Protein AF-A0A2G1X0K6-F1 (afdb_monomer_lite)

pLDDT: mean 83.54, std 13.96, range [37.53, 95.56]

Secondary structure (DSSP, 8-state):
-EEESTTTT--HHHHHHHHHHHHHHHHTT---EEE-S-HHHHHHH-SEEEEEESEEEEEEEHHHHHTSSHHHHHH-TT--------

Foldseek 3Di:
DEEEAPCVPPDPVVVVVVVVVVVVVVVVVDDYHYHDPQPLVCLVRPQWDFQDAVHTQDTGGSVVVVPDCSCCVRPNPPPDNPPDDD

Sequence (86 aa):
LALDEPTVGVDAESRDAFYALLDDLNDEGITIILIEHDIGVVTDRANRIACINTELYHHGDTESFVESDALAEAYGTTGQVVHHHH

Structure (mmCIF, N/CA/C/O backbone):
data_AF-A0A2G1X0K6-F1
#
_entry.id   AF-A0A2G1X0K6-F1
#
loop_
_atom_site.group_PDB
_atom_site.id
_atom_site.type_symbol
_atom_site.label_atom_id
_atom_site.label_alt_id
_atom_site.label_comp_id
_atom_site.label_asym_id
_atom_site.label_entity_id
_atom_site.label_seq_id
_atom_site.pdbx_PDB_ins_code
_atom_site.Cartn_x
_atom_site.Cartn_y
_atom_site.Cartn_z
_atom_site.occupancy
_atom_site.B_iso_or_equiv
_atom_site.auth_seq_id
_atom_site.auth_comp_id
_atom_site.auth_asym_id
_atom_site.auth_atom_id
_atom_site.pdbx_PDB_model_num
ATOM 1 N N . LEU A 1 1 ? -3.242 11.857 6.406 1.00 83.62 1 LEU A N 1
ATOM 2 C CA . LEU A 1 1 ? -2.060 11.296 7.098 1.00 83.62 1 LEU A CA 1
ATOM 3 C C . LEU A 1 1 ? -1.045 10.885 6.036 1.00 83.62 1 LEU A C 1
ATOM 5 O O . LEU A 1 1 ? -1.480 10.365 5.020 1.00 83.62 1 LEU A O 1
ATOM 9 N N . ALA A 1 2 ? 0.246 11.165 6.215 1.00 87.25 2 ALA A N 1
ATOM 10 C CA . ALA A 1 2 ? 1.296 10.726 5.291 1.00 87.25 2 ALA A CA 1
ATOM 11 C C . ALA A 1 2 ? 2.402 10.041 6.098 1.00 87.25 2 ALA A C 1
ATOM 13 O O . ALA A 1 2 ? 2.861 10.615 7.088 1.00 87.25 2 ALA A O 1
ATOM 14 N N . LEU A 1 3 ? 2.763 8.820 5.714 1.00 88.75 3 LEU A N 1
ATOM 15 C CA . LEU A 1 3 ? 3.691 7.951 6.435 1.00 88.75 3 LEU A CA 1
ATOM 16 C C . LEU A 1 3 ? 4.770 7.458 5.468 1.00 88.75 3 LEU A C 1
ATOM 18 O O . LEU A 1 3 ? 4.440 7.017 4.368 1.00 88.75 3 LEU A O 1
ATOM 22 N N . ASP A 1 4 ? 6.027 7.546 5.895 1.00 85.62 4 ASP A N 1
ATOM 23 C CA . ASP A 1 4 ? 7.201 7.144 5.117 1.00 85.62 4 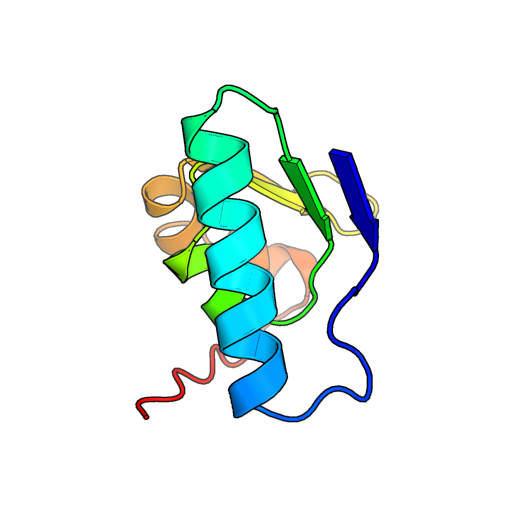ASP A CA 1
ATOM 24 C C . ASP A 1 4 ? 7.889 5.971 5.819 1.00 85.62 4 ASP A C 1
ATOM 26 O O . ASP A 1 4 ? 8.450 6.153 6.900 1.00 85.62 4 ASP A O 1
ATOM 30 N N . GLU A 1 5 ? 7.731 4.768 5.261 1.00 82.19 5 GLU A N 1
ATOM 31 C CA . GLU A 1 5 ? 8.202 3.488 5.811 1.00 82.19 5 GLU A CA 1
ATOM 32 C C . GLU A 1 5 ? 7.961 3.314 7.332 1.00 82.19 5 GLU A C 1
ATOM 34 O O . GLU A 1 5 ? 8.895 3.088 8.113 1.00 82.19 5 GLU A O 1
ATOM 39 N N . PRO A 1 6 ? 6.707 3.418 7.813 1.00 77.62 6 PRO A N 1
ATOM 40 C CA . PRO A 1 6 ? 6.410 3.492 9.246 1.00 77.62 6 PRO A CA 1
ATOM 41 C C . PRO A 1 6 ? 6.688 2.200 10.028 1.00 77.62 6 PRO A C 1
ATOM 43 O O . PRO A 1 6 ? 6.712 2.229 11.259 1.00 77.62 6 PR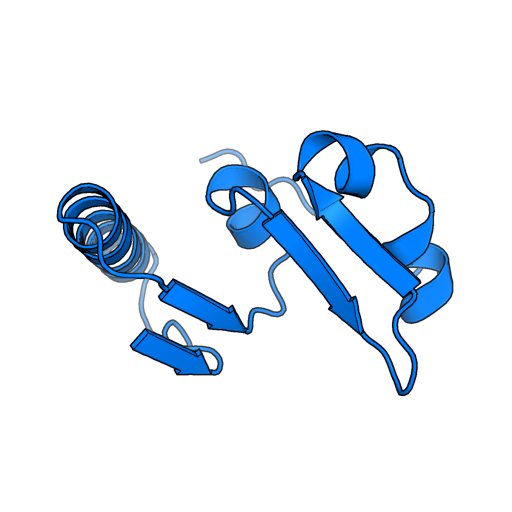O A O 1
ATOM 46 N N . THR A 1 7 ? 6.890 1.070 9.347 1.00 78.94 7 THR A N 1
ATOM 47 C CA . THR A 1 7 ? 7.051 -0.251 9.973 1.00 78.94 7 THR A CA 1
ATOM 48 C C . THR A 1 7 ? 8.504 -0.716 10.063 1.00 78.94 7 THR A C 1
ATOM 50 O O . THR A 1 7 ? 8.770 -1.858 10.444 1.00 78.94 7 THR A O 1
ATOM 53 N N . VAL A 1 8 ? 9.473 0.145 9.736 1.00 77.56 8 VAL A N 1
ATOM 54 C CA . VAL A 1 8 ? 10.899 -0.195 9.823 1.00 77.56 8 VAL A CA 1
ATOM 55 C C . VAL A 1 8 ? 11.299 -0.453 11.278 1.00 77.56 8 VAL A C 1
ATOM 57 O O . VAL A 1 8 ? 11.167 0.404 12.147 1.00 77.56 8 VAL A O 1
ATOM 60 N N . GLY A 1 9 ? 11.835 -1.649 11.542 1.00 75.06 9 GLY A N 1
ATOM 61 C CA . GLY A 1 9 ? 12.307 -2.044 12.874 1.00 75.06 9 GLY A CA 1
ATOM 62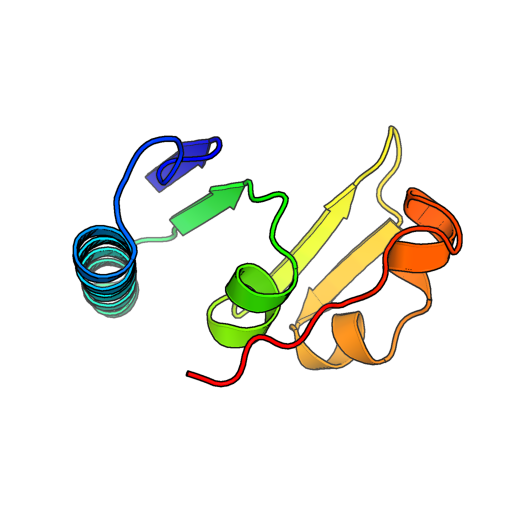 C C . GLY A 1 9 ? 11.206 -2.482 13.845 1.00 75.06 9 GLY A C 1
ATOM 63 O O . GLY A 1 9 ? 11.493 -2.671 15.027 1.00 75.06 9 GLY A O 1
ATOM 64 N N . VAL A 1 10 ? 9.978 -2.661 13.356 1.00 81.69 10 VAL A N 1
ATOM 65 C CA . VAL A 1 10 ? 8.826 -3.165 14.113 1.00 81.69 10 VAL A CA 1
ATOM 66 C C . VAL A 1 10 ? 8.662 -4.667 13.845 1.00 81.69 10 VAL A C 1
ATOM 68 O O . VAL A 1 10 ? 8.896 -5.135 12.730 1.00 81.69 10 VAL A O 1
ATOM 71 N N . ASP A 1 11 ? 8.313 -5.448 14.868 1.00 86.06 11 ASP A N 1
ATOM 72 C CA . ASP A 1 11 ? 8.044 -6.880 14.708 1.00 86.06 11 ASP A CA 1
ATOM 73 C C . ASP A 1 11 ? 6.714 -7.138 13.971 1.00 86.06 11 ASP A C 1
ATOM 75 O O . ASP A 1 11 ? 5.881 -6.244 13.825 1.00 86.06 11 ASP A O 1
ATOM 79 N N . ALA A 1 12 ? 6.514 -8.367 13.487 1.00 80.69 12 ALA A N 1
ATOM 80 C CA . ALA A 1 12 ? 5.365 -8.705 12.646 1.00 80.69 12 ALA A CA 1
ATOM 81 C C . ALA A 1 12 ? 4.006 -8.483 13.339 1.00 80.69 12 ALA A C 1
ATOM 83 O O . ALA A 1 12 ? 3.089 -7.975 12.703 1.00 80.69 12 ALA A O 1
ATOM 84 N N . GLU A 1 13 ? 3.887 -8.798 14.633 1.00 85.25 13 GLU A N 1
ATOM 85 C CA . GLU A 1 13 ? 2.629 -8.646 15.378 1.00 85.25 13 GLU A CA 1
ATOM 86 C C . GLU A 1 13 ? 2.289 -7.162 15.564 1.00 85.25 13 GLU A C 1
ATOM 88 O O . GLU A 1 13 ? 1.172 -6.717 15.289 1.00 85.25 13 GLU A O 1
ATOM 93 N N . SER A 1 14 ? 3.286 -6.368 15.954 1.00 86.56 14 SER A N 1
ATOM 94 C CA . SER A 1 14 ? 3.140 -4.919 16.094 1.00 86.56 14 SER A CA 1
ATOM 95 C C . SER A 1 14 ? 2.836 -4.228 14.758 1.00 86.56 14 SER A C 1
ATOM 97 O O . SER A 1 14 ? 2.101 -3.240 14.726 1.00 86.56 14 SER A O 1
ATOM 99 N N . ARG A 1 15 ? 3.367 -4.746 13.645 1.00 85.62 15 ARG A N 1
ATOM 100 C CA . ARG A 1 15 ? 3.086 -4.246 12.295 1.00 85.62 15 ARG A CA 1
ATOM 101 C C . ARG A 1 15 ? 1.628 -4.466 11.898 1.00 85.62 15 ARG A C 1
ATOM 103 O O . ARG A 1 15 ? 0.999 -3.546 11.381 1.00 85.62 15 ARG A O 1
ATOM 110 N N . ASP A 1 16 ? 1.083 -5.647 12.165 1.00 85.38 16 ASP A N 1
ATOM 111 C CA . ASP A 1 16 ? -0.317 -5.947 11.855 1.00 85.38 16 ASP A CA 1
ATOM 112 C C . ASP A 1 16 ? -1.268 -5.070 12.676 1.00 85.38 16 ASP A C 1
ATOM 114 O O . ASP A 1 16 ? -2.226 -4.519 12.132 1.00 85.38 16 ASP A O 1
ATOM 118 N N . ALA A 1 17 ? -0.960 -4.856 13.961 1.00 88.81 17 ALA A N 1
ATOM 119 C CA . ALA A 1 17 ? -1.704 -3.927 14.810 1.00 88.81 17 ALA A CA 1
ATOM 120 C C . ALA A 1 17 ? -1.618 -2.475 14.306 1.00 88.81 17 ALA A C 1
ATOM 122 O O . ALA A 1 17 ? -2.598 -1.732 14.372 1.00 88.81 17 ALA A O 1
ATOM 123 N N . PHE A 1 18 ? -0.458 -2.068 13.786 1.00 89.31 18 PHE A N 1
ATOM 124 C CA . PHE A 1 18 ? -0.272 -0.743 13.205 1.00 89.31 18 PHE A CA 1
ATOM 125 C C . PHE A 1 18 ? -1.116 -0.550 11.942 1.00 89.31 18 PHE A C 1
ATOM 127 O O . PHE A 1 18 ? -1.816 0.455 11.837 1.00 89.31 18 PHE A O 1
ATOM 134 N N . TYR A 1 19 ? -1.107 -1.506 11.011 1.00 88.00 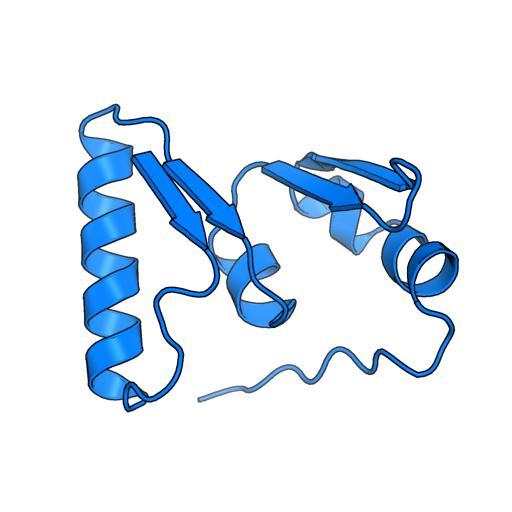19 TYR A N 1
ATOM 135 C CA . TYR A 1 19 ? -1.946 -1.408 9.817 1.00 88.00 19 TYR A CA 1
ATOM 136 C C . TYR A 1 19 ? -3.437 -1.483 10.145 1.00 88.00 19 TYR A C 1
ATOM 138 O O . TYR A 1 19 ? -4.194 -0.712 9.571 1.00 88.00 19 TYR A O 1
ATOM 146 N N . ALA A 1 20 ? -3.853 -2.303 11.115 1.00 90.25 20 ALA A N 1
ATOM 147 C CA . ALA A 1 20 ? -5.244 -2.323 11.573 1.00 90.25 20 ALA A CA 1
ATOM 148 C C . ALA A 1 20 ? -5.702 -0.949 12.095 1.00 90.25 20 ALA A C 1
ATOM 150 O O . ALA A 1 20 ? -6.793 -0.494 11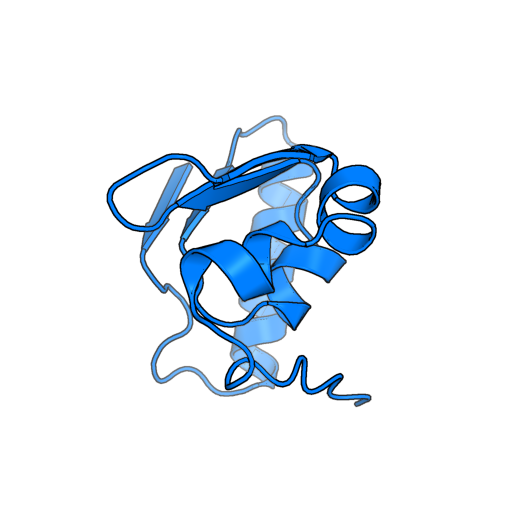.770 1.00 90.25 20 ALA A O 1
ATOM 151 N N . LEU A 1 21 ? -4.841 -0.240 12.834 1.00 91.44 21 LEU A N 1
ATOM 152 C CA . LEU A 1 21 ? -5.124 1.135 13.251 1.00 91.44 21 LEU A CA 1
ATOM 153 C C . LEU A 1 21 ? -5.256 2.088 12.052 1.00 91.44 21 LEU A C 1
ATOM 155 O O . LEU A 1 21 ? -6.076 3.003 12.082 1.00 91.44 21 LEU A O 1
ATOM 159 N N . LEU A 1 22 ? -4.435 1.923 11.011 1.00 91.75 22 LEU A N 1
ATOM 160 C CA . LEU A 1 22 ? -4.564 2.732 9.798 1.00 91.75 22 LEU A CA 1
ATOM 161 C C . LEU A 1 22 ? -5.877 2.439 9.064 1.00 91.75 22 LEU A C 1
ATOM 163 O O . LEU A 1 22 ? -6.507 3.382 8.592 1.00 91.75 22 LEU A O 1
ATOM 167 N N . ASP A 1 23 ? -6.297 1.177 9.014 1.00 90.94 23 ASP A N 1
ATOM 168 C CA . ASP A 1 23 ? -7.570 0.769 8.420 1.00 90.94 23 ASP A CA 1
ATOM 169 C C . ASP A 1 23 ? -8.746 1.430 9.169 1.00 90.94 23 ASP A C 1
ATOM 171 O O . ASP A 1 23 ? -9.564 2.106 8.544 1.00 90.94 23 ASP A O 1
ATOM 175 N N . ASP A 1 24 ? -8.751 1.383 10.508 1.00 94.00 24 ASP A N 1
ATOM 176 C CA . ASP A 1 24 ? -9.765 2.048 11.345 1.00 94.00 24 ASP A CA 1
ATOM 177 C C . ASP A 1 24 ? -9.830 3.566 11.081 1.00 94.00 24 ASP A C 1
ATOM 179 O O . ASP A 1 24 ? -10.902 4.153 10.919 1.00 94.00 24 ASP A O 1
ATOM 183 N N . LEU A 1 25 ? -8.671 4.229 10.992 1.00 93.19 25 LEU A N 1
ATOM 184 C CA . LEU A 1 25 ? -8.605 5.663 10.693 1.00 93.19 25 LEU A CA 1
ATOM 185 C C . LEU A 1 25 ? -9.107 5.974 9.278 1.00 93.19 25 LEU A C 1
ATOM 187 O O . LEU A 1 25 ? -9.709 7.029 9.050 1.00 93.19 25 LEU A O 1
ATOM 191 N N . ASN A 1 26 ? -8.852 5.089 8.314 1.00 93.25 26 ASN A N 1
ATOM 192 C CA . ASN A 1 26 ? -9.363 5.252 6.962 1.00 93.25 26 ASN A CA 1
ATOM 193 C C . ASN A 1 26 ? -10.890 5.127 6.919 1.00 93.25 26 ASN A C 1
ATOM 195 O O . ASN A 1 26 ? -11.536 5.967 6.286 1.00 93.25 26 ASN A O 1
ATOM 199 N N . ASP A 1 27 ? -11.453 4.172 7.661 1.00 93.06 27 ASP A N 1
ATOM 200 C CA . ASP A 1 27 ? -12.897 3.973 7.822 1.00 93.06 27 ASP A CA 1
ATOM 201 C C . ASP A 1 27 ? -13.589 5.178 8.484 1.00 93.06 27 ASP A C 1
ATOM 203 O O . ASP A 1 27 ? -14.724 5.522 8.144 1.00 93.06 27 ASP A O 1
ATOM 207 N N . GLU A 1 28 ? -12.889 5.903 9.361 1.00 95.56 28 GLU A N 1
ATOM 208 C CA . GLU A 1 28 ? -13.346 7.189 9.915 1.00 95.56 28 GLU A CA 1
ATOM 209 C C . GLU A 1 28 ? -13.336 8.346 8.888 1.00 95.56 28 GLU A C 1
ATOM 211 O O . GLU A 1 28 ? -13.768 9.466 9.186 1.00 95.56 28 GLU A O 1
ATOM 216 N N . GLY A 1 29 ? -12.880 8.095 7.658 1.00 93.44 29 GLY A N 1
ATOM 217 C CA . GLY A 1 29 ? -12.842 9.053 6.554 1.00 93.44 29 GLY A CA 1
ATOM 218 C C . GLY A 1 29 ? -11.518 9.807 6.422 1.00 93.44 29 GLY A C 1
ATOM 219 O O . GLY A 1 29 ? -11.443 10.797 5.685 1.00 93.44 29 GLY A O 1
ATOM 220 N N . ILE A 1 30 ? -10.459 9.375 7.115 1.00 94.50 30 ILE A N 1
ATOM 221 C CA . ILE A 1 30 ? -9.136 9.992 6.999 1.00 94.50 30 ILE A CA 1
ATOM 222 C C . ILE A 1 30 ? -8.430 9.444 5.759 1.00 94.50 30 ILE A C 1
ATOM 224 O O . ILE A 1 30 ? -8.148 8.255 5.637 1.00 94.50 30 ILE A O 1
ATOM 228 N N . THR A 1 31 ? -8.050 10.329 4.836 1.00 92.88 31 THR A N 1
ATOM 229 C CA . THR A 1 31 ? -7.163 9.947 3.731 1.00 92.88 31 THR A CA 1
ATOM 230 C C . THR A 1 31 ? -5.757 9.649 4.253 1.00 92.88 31 THR A C 1
ATOM 232 O O . THR A 1 31 ? -5.121 10.501 4.892 1.00 92.88 31 THR A O 1
ATOM 235 N N . ILE A 1 32 ? -5.255 8.459 3.935 1.00 92.31 32 ILE A N 1
ATOM 236 C CA . ILE A 1 32 ? -3.917 7.989 4.290 1.00 92.31 32 ILE A CA 1
ATOM 237 C C . ILE A 1 32 ? -3.093 7.848 3.010 1.00 92.31 32 ILE A C 1
ATOM 239 O O . ILE A 1 32 ? -3.559 7.306 2.014 1.00 92.31 32 ILE A O 1
ATOM 243 N N . ILE A 1 33 ? -1.874 8.380 3.038 1.00 91.94 33 ILE A N 1
ATOM 244 C CA . ILE A 1 33 ? -0.852 8.175 2.016 1.00 91.94 33 ILE A CA 1
ATOM 245 C C . ILE A 1 33 ? 0.270 7.397 2.688 1.00 91.94 33 ILE A C 1
ATOM 247 O O . ILE A 1 33 ? 0.846 7.867 3.671 1.00 91.94 33 ILE A O 1
ATOM 251 N N . LEU A 1 34 ? 0.546 6.211 2.167 1.00 90.88 34 LEU A N 1
ATOM 252 C CA . LEU A 1 34 ? 1.539 5.296 2.700 1.00 90.88 34 LEU A CA 1
ATOM 253 C C . LEU A 1 34 ? 2.622 5.071 1.639 1.00 90.88 34 LEU A C 1
ATOM 255 O O . LEU A 1 34 ? 2.302 4.785 0.485 1.00 90.88 34 LEU A O 1
ATOM 259 N N . ILE A 1 35 ? 3.884 5.236 2.030 1.00 90.38 35 ILE A N 1
ATOM 260 C CA . ILE A 1 35 ? 5.056 4.956 1.198 1.00 90.38 35 ILE A CA 1
ATOM 261 C C . ILE A 1 35 ? 5.704 3.684 1.748 1.00 90.38 35 ILE A C 1
ATOM 263 O O . ILE A 1 35 ? 6.137 3.669 2.899 1.00 90.38 35 ILE A O 1
ATOM 267 N N . GLU A 1 36 ? 5.737 2.632 0.930 1.00 86.75 36 GLU A N 1
ATOM 268 C CA . GLU A 1 36 ? 6.274 1.312 1.280 1.00 86.75 36 GLU A CA 1
ATOM 269 C C . GLU A 1 36 ? 7.108 0.747 0.133 1.00 86.75 36 GLU A C 1
ATOM 271 O O . GLU A 1 36 ? 6.825 0.991 -1.044 1.00 86.75 36 GLU A O 1
ATOM 276 N N . HIS A 1 37 ? 8.102 -0.064 0.490 1.00 83.00 37 HIS A N 1
ATOM 277 C CA . HIS A 1 37 ? 8.852 -0.894 -0.453 1.00 83.00 37 HIS A CA 1
ATOM 278 C C . HIS A 1 37 ? 8.332 -2.341 -0.509 1.00 83.00 37 HIS A C 1
ATOM 280 O O . HIS A 1 37 ? 8.680 -3.077 -1.434 1.00 83.00 37 HIS A O 1
ATOM 286 N N . ASP A 1 38 ? 7.514 -2.762 0.462 1.00 83.06 38 ASP A N 1
ATOM 287 C CA . ASP A 1 38 ? 6.879 -4.081 0.466 1.00 83.06 38 ASP A CA 1
ATOM 288 C C . ASP A 1 38 ? 5.610 -4.062 -0.393 1.00 83.06 38 ASP A C 1
ATOM 290 O O . ASP A 1 38 ? 4.557 -3.555 -0.000 1.00 83.06 38 ASP A O 1
ATOM 294 N N . ILE A 1 39 ? 5.717 -4.636 -1.591 1.00 82.94 39 ILE A N 1
ATOM 295 C CA . ILE A 1 39 ? 4.615 -4.691 -2.552 1.00 82.94 39 ILE A CA 1
ATOM 296 C C . ILE A 1 39 ? 3.424 -5.479 -2.008 1.00 82.94 39 ILE A C 1
ATOM 298 O O . ILE A 1 39 ? 2.294 -5.088 -2.281 1.00 82.94 39 ILE A O 1
ATOM 302 N N . GLY A 1 40 ? 3.656 -6.543 -1.231 1.00 81.69 40 GLY A N 1
ATOM 303 C CA . GLY A 1 40 ? 2.577 -7.383 -0.714 1.00 81.69 40 GLY A CA 1
ATOM 304 C C . GLY A 1 40 ? 1.651 -6.598 0.209 1.00 81.69 40 GLY A C 1
ATOM 305 O O . GLY A 1 40 ? 0.434 -6.624 0.047 1.00 81.69 40 GLY A O 1
ATOM 306 N N . VAL A 1 41 ? 2.233 -5.800 1.106 1.00 81.19 41 VAL A N 1
ATOM 307 C CA . VAL A 1 41 ? 1.471 -4.923 2.006 1.00 81.19 41 VAL A CA 1
ATOM 308 C C . VAL A 1 41 ? 0.643 -3.904 1.221 1.00 81.19 41 VAL A C 1
ATOM 310 O O . VAL A 1 41 ? -0.532 -3.689 1.525 1.00 81.19 41 VAL A O 1
ATOM 313 N N . VAL A 1 42 ? 1.245 -3.277 0.207 1.00 85.12 42 VAL A N 1
ATOM 314 C CA . VAL A 1 42 ? 0.569 -2.256 -0.603 1.00 85.12 42 VAL A CA 1
ATOM 315 C C . VAL A 1 42 ? -0.591 -2.868 -1.386 1.00 85.12 42 VAL A C 1
ATOM 317 O O . VAL A 1 42 ? -1.670 -2.282 -1.417 1.00 85.12 42 VAL A O 1
ATOM 320 N N . THR A 1 43 ? -0.411 -4.049 -1.981 1.00 85.44 43 THR A N 1
ATOM 321 C CA . THR A 1 43 ? -1.477 -4.717 -2.742 1.00 85.44 43 THR A CA 1
ATOM 322 C C . THR A 1 43 ? -2.596 -5.269 -1.866 1.00 85.44 43 THR A C 1
ATOM 324 O O . THR A 1 43 ? -3.724 -5.371 -2.333 1.00 85.44 43 THR A O 1
ATOM 327 N N . ASP A 1 44 ? -2.327 -5.600 -0.606 1.00 85.62 44 ASP A N 1
ATOM 328 C CA . ASP A 1 44 ? -3.356 -6.160 0.275 1.00 85.62 44 ASP A CA 1
ATOM 329 C C . ASP A 1 44 ? -4.256 -5.081 0.895 1.00 85.62 44 ASP A C 1
ATOM 331 O O . ASP A 1 44 ? -5.415 -5.351 1.210 1.00 85.62 44 ASP A O 1
ATOM 335 N N . ARG A 1 45 ? -3.736 -3.859 1.086 1.00 81.50 45 ARG A N 1
ATOM 336 C CA . ARG A 1 45 ? -4.398 -2.829 1.910 1.00 81.50 45 ARG A CA 1
ATOM 337 C C . ARG A 1 45 ? -4.694 -1.521 1.187 1.00 81.50 45 ARG A C 1
ATOM 339 O O . ARG A 1 45 ? -5.590 -0.788 1.598 1.00 81.50 45 ARG A O 1
ATOM 346 N N . ALA A 1 46 ? -3.972 -1.187 0.117 1.00 87.69 46 ALA A N 1
ATOM 347 C CA . ALA A 1 46 ? -4.228 0.055 -0.602 1.00 87.69 46 ALA A CA 1
ATOM 348 C C . ALA A 1 46 ? -5.464 -0.076 -1.501 1.00 87.69 46 ALA A C 1
ATOM 350 O O . ALA A 1 46 ? -5.652 -1.080 -2.183 1.00 87.69 46 ALA A O 1
ATOM 351 N N . ASN A 1 47 ? -6.281 0.979 -1.576 1.00 89.62 47 ASN A N 1
ATOM 352 C CA . ASN A 1 47 ? -7.335 1.073 -2.596 1.00 89.62 47 ASN A CA 1
ATOM 353 C C . ASN A 1 47 ? -6.798 1.597 -3.932 1.00 89.62 47 ASN A C 1
ATOM 355 O O . ASN A 1 47 ? -7.395 1.367 -4.982 1.00 89.62 47 ASN A O 1
ATOM 359 N N . ARG A 1 48 ? -5.719 2.386 -3.881 1.00 92.75 48 ARG A N 1
ATOM 360 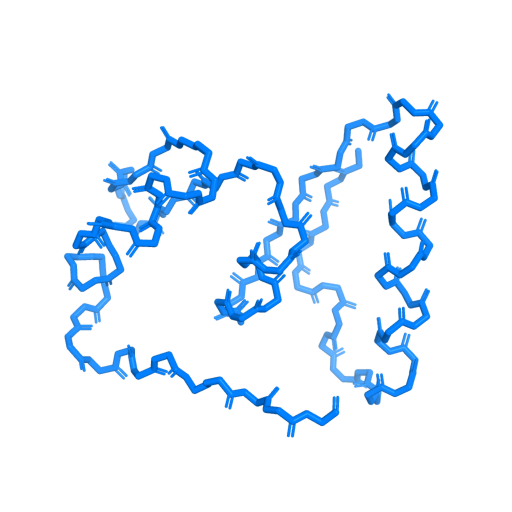C CA . ARG A 1 48 ? -5.081 3.005 -5.042 1.00 92.75 48 ARG A CA 1
ATOM 361 C C . ARG A 1 48 ? -3.576 2.984 -4.879 1.00 92.75 48 ARG A C 1
ATOM 363 O O . ARG A 1 48 ? -3.069 3.308 -3.808 1.00 92.75 48 ARG A O 1
ATOM 370 N N . ILE A 1 49 ? -2.881 2.686 -5.967 1.00 94.19 49 ILE A N 1
ATOM 371 C CA . ILE A 1 49 ? -1.428 2.558 -5.996 1.00 94.19 49 ILE A CA 1
ATOM 372 C C . ILE A 1 49 ? -0.860 3.588 -6.968 1.00 94.19 49 ILE A C 1
ATOM 374 O O . ILE A 1 49 ? -1.428 3.855 -8.030 1.00 94.19 49 ILE A O 1
ATOM 378 N N . ALA A 1 50 ? 0.253 4.205 -6.580 1.00 93.31 50 ALA A N 1
ATOM 379 C CA . ALA A 1 50 ? 1.075 5.031 -7.450 1.00 93.31 50 ALA A CA 1
ATOM 380 C C . ALA A 1 50 ? 2.490 4.441 -7.478 1.00 93.31 50 ALA A C 1
ATOM 382 O O . ALA A 1 50 ? 3.189 4.462 -6.469 1.00 93.31 50 ALA A O 1
ATOM 383 N N . CYS A 1 51 ? 2.904 3.904 -8.625 1.00 92.62 51 CYS A N 1
ATOM 384 C CA . CYS A 1 51 ? 4.239 3.343 -8.817 1.00 92.62 51 CYS A CA 1
ATOM 385 C C . CYS A 1 51 ? 5.160 4.409 -9.409 1.00 92.62 51 CYS A C 1
ATOM 387 O O . CYS A 1 51 ? 4.886 4.926 -10.497 1.00 92.62 51 CYS A O 1
ATOM 389 N N . ILE A 1 52 ? 6.225 4.762 -8.687 1.00 91.25 52 ILE A N 1
ATOM 390 C CA . ILE A 1 52 ? 7.096 5.889 -9.026 1.00 91.25 52 ILE A CA 1
ATOM 391 C C . ILE A 1 52 ? 8.562 5.458 -8.972 1.00 91.25 52 ILE A C 1
ATOM 393 O O . ILE A 1 52 ? 9.047 5.031 -7.930 1.00 91.25 52 ILE A O 1
ATOM 397 N N . ASN A 1 53 ? 9.299 5.676 -10.061 1.00 89.00 53 ASN A N 1
ATOM 398 C CA . ASN A 1 53 ? 10.762 5.640 -10.065 1.00 89.00 53 ASN A CA 1
ATOM 399 C C . ASN A 1 53 ? 11.317 6.747 -10.967 1.00 89.00 53 ASN A C 1
ATOM 401 O O . ASN A 1 53 ? 11.498 6.549 -12.165 1.00 89.00 53 ASN A O 1
ATOM 405 N N . THR A 1 54 ? 11.561 7.937 -10.411 1.00 91.38 54 THR A N 1
ATOM 406 C CA . THR A 1 54 ? 11.888 9.186 -11.145 1.00 91.38 54 THR A CA 1
ATOM 407 C C . THR A 1 54 ? 10.802 9.681 -12.115 1.00 91.38 54 THR A C 1
ATOM 409 O O . THR A 1 54 ? 10.713 10.878 -12.371 1.00 91.38 54 THR A O 1
ATOM 412 N N . GLU A 1 55 ? 9.917 8.789 -12.554 1.00 92.62 55 GLU A N 1
ATOM 413 C CA . GLU A 1 55 ? 8.723 9.004 -13.362 1.00 92.62 55 GLU A CA 1
ATOM 414 C C . GLU A 1 55 ? 7.557 8.195 -12.766 1.00 92.62 55 GLU A C 1
ATOM 416 O O . GLU A 1 55 ? 7.768 7.297 -11.946 1.00 92.62 55 GLU A O 1
ATOM 421 N N . LEU A 1 56 ? 6.322 8.528 -13.147 1.00 92.81 56 LEU A N 1
ATOM 422 C CA . LEU A 1 56 ? 5.119 7.801 -12.734 1.00 92.81 56 LEU A CA 1
ATOM 423 C C . LEU A 1 56 ? 4.832 6.678 -13.739 1.00 92.81 56 LEU A C 1
ATOM 425 O O . LEU A 1 56 ? 4.436 6.964 -14.866 1.00 92.81 56 LEU A O 1
ATOM 429 N N . TYR A 1 57 ? 4.993 5.424 -13.319 1.00 93.06 57 TYR A N 1
ATOM 430 C CA . TYR A 1 57 ? 4.782 4.237 -14.161 1.00 93.06 57 TYR A CA 1
ATOM 431 C C . TYR A 1 57 ? 3.341 3.736 -14.100 1.00 93.06 57 TYR A C 1
ATOM 433 O O . TYR A 1 57 ? 2.811 3.216 -15.075 1.00 93.06 57 TYR A O 1
ATOM 441 N N . HIS A 1 58 ? 2.680 3.917 -12.956 1.00 93.94 58 HIS A N 1
ATOM 442 C CA . HIS A 1 58 ? 1.285 3.536 -12.785 1.00 93.94 58 HIS A CA 1
ATOM 443 C C . HIS A 1 58 ? 0.591 4.430 -11.769 1.00 93.94 58 HIS A C 1
ATOM 445 O O . HIS A 1 58 ? 1.181 4.792 -10.750 1.00 93.94 58 HIS A O 1
ATOM 451 N N . HIS A 1 59 ? -0.679 4.739 -12.021 1.00 94.50 59 HIS A N 1
ATOM 452 C CA . HIS A 1 59 ? -1.570 5.287 -11.012 1.00 94.50 59 HIS A CA 1
ATOM 453 C C . HIS A 1 59 ? -3.007 4.819 -11.242 1.00 94.50 59 HIS A C 1
ATOM 455 O O . HIS A 1 59 ? -3.648 5.238 -12.206 1.00 94.50 59 HIS A O 1
ATOM 461 N N . GLY A 1 60 ? -3.523 4.003 -10.333 1.00 93.44 60 GLY A N 1
ATOM 462 C CA . GLY A 1 60 ? -4.812 3.345 -10.504 1.00 93.44 60 GLY A CA 1
ATOM 463 C C . GLY A 1 60 ? -5.273 2.651 -9.235 1.00 93.44 60 GLY A C 1
ATOM 464 O O . GLY A 1 60 ? -4.705 2.864 -8.161 1.00 93.44 60 GLY A O 1
ATOM 465 N N . ASP A 1 61 ? -6.348 1.884 -9.350 1.00 93.94 61 ASP A N 1
ATOM 466 C CA . ASP A 1 61 ? -6.750 0.914 -8.336 1.00 93.94 61 ASP A CA 1
ATOM 467 C C . ASP A 1 61 ? -5.784 -0.276 -8.295 1.00 93.94 61 ASP A C 1
ATOM 469 O O . ASP A 1 61 ? -4.997 -0.514 -9.214 1.00 93.94 61 ASP A O 1
ATOM 473 N N . THR A 1 62 ? -5.831 -1.012 -7.193 1.00 90.56 62 THR A N 1
ATOM 474 C CA . THR A 1 62 ? -4.904 -2.113 -6.929 1.00 90.56 62 THR A CA 1
ATOM 475 C C . THR A 1 62 ? -5.008 -3.247 -7.943 1.00 90.56 62 THR A C 1
ATOM 477 O O . THR A 1 62 ? -3.980 -3.802 -8.322 1.00 90.56 62 THR A O 1
ATOM 480 N N . GLU A 1 63 ? -6.208 -3.549 -8.446 1.00 90.06 63 GLU A N 1
ATOM 481 C CA . GLU A 1 63 ? -6.393 -4.552 -9.503 1.00 90.06 63 GLU A CA 1
ATOM 482 C C . GLU A 1 63 ? -5.640 -4.138 -10.774 1.00 90.06 63 GLU A C 1
ATOM 484 O O . GLU A 1 63 ? -4.800 -4.891 -11.270 1.00 90.06 63 GLU A O 1
ATOM 489 N N . SER A 1 64 ? -5.833 -2.896 -11.229 1.00 91.69 64 SER A N 1
ATOM 490 C CA . SER A 1 64 ? -5.141 -2.369 -12.407 1.00 91.69 64 SER A CA 1
ATOM 491 C C . SER A 1 64 ? -3.616 -2.322 -12.253 1.00 91.69 64 SER A C 1
ATOM 493 O O . SER A 1 64 ? -2.895 -2.412 -13.247 1.00 91.69 64 SER A O 1
ATOM 495 N N . PHE A 1 65 ? -3.109 -2.184 -11.024 1.00 90.75 65 PHE A N 1
ATOM 496 C CA . PHE A 1 65 ? -1.676 -2.219 -10.742 1.00 90.75 65 PHE A CA 1
ATOM 497 C C . PHE A 1 65 ? -1.111 -3.636 -10.849 1.00 90.75 65 PHE A C 1
ATOM 499 O O . PHE A 1 65 ? -0.079 -3.826 -11.493 1.00 90.75 65 PHE A O 1
ATOM 506 N N . VAL A 1 66 ? -1.789 -4.624 -10.259 1.00 87.75 66 VAL A N 1
ATOM 507 C CA . VAL A 1 66 ? -1.364 -6.035 -10.275 1.00 87.75 66 VAL A CA 1
ATOM 508 C C . VAL A 1 66 ? -1.360 -6.605 -11.696 1.00 87.75 66 VAL A C 1
ATOM 510 O O . VAL A 1 66 ? -0.500 -7.416 -12.029 1.00 87.75 66 VAL A O 1
ATOM 513 N N . GLU A 1 67 ? -2.281 -6.161 -12.550 1.00 88.81 67 GLU A N 1
ATOM 514 C CA . GLU A 1 67 ? -2.329 -6.550 -13.966 1.00 88.81 67 GLU A CA 1
ATOM 515 C C . GLU A 1 67 ? -1.304 -5.812 -14.848 1.00 88.81 67 GLU A C 1
ATOM 517 O O . GLU A 1 67 ? -1.146 -6.152 -16.021 1.00 88.81 67 GLU A O 1
ATOM 522 N N . SER A 1 68 ? -0.616 -4.797 -14.316 1.00 89.00 68 SER A N 1
ATOM 523 C CA . SER A 1 68 ? 0.323 -3.971 -15.077 1.00 89.00 68 SER A CA 1
ATOM 524 C C . SER A 1 68 ? 1.769 -4.465 -14.995 1.00 89.00 68 SER A C 1
ATOM 526 O O . SER A 1 68 ? 2.203 -5.031 -13.995 1.00 89.00 68 SER A O 1
ATOM 528 N N . ASP A 1 69 ? 2.567 -4.126 -16.009 1.00 89.62 69 ASP A N 1
ATOM 529 C CA . ASP A 1 69 ? 4.021 -4.335 -16.004 1.00 89.62 69 ASP A CA 1
ATOM 530 C C . ASP A 1 69 ? 4.788 -3.227 -15.247 1.00 89.62 69 ASP A C 1
ATOM 532 O O . ASP A 1 69 ? 6.019 -3.188 -15.264 1.00 89.62 69 ASP A O 1
ATOM 536 N N . ALA A 1 70 ? 4.090 -2.328 -14.541 1.00 89.69 70 ALA A N 1
ATOM 537 C CA . ALA A 1 70 ? 4.668 -1.105 -13.980 1.00 89.69 70 ALA A CA 1
ATOM 538 C C . ALA A 1 70 ? 5.828 -1.354 -13.007 1.00 89.69 70 ALA A C 1
ATOM 540 O O . ALA A 1 70 ? 6.806 -0.612 -13.002 1.00 89.69 70 ALA A O 1
ATOM 541 N N . LEU A 1 71 ? 5.747 -2.417 -12.205 1.00 87.19 71 LEU A N 1
ATOM 542 C CA . LEU A 1 71 ? 6.812 -2.825 -11.285 1.00 87.19 71 LEU A CA 1
ATOM 543 C C . LEU A 1 71 ? 8.078 -3.261 -12.029 1.00 87.19 71 LEU A C 1
ATOM 545 O O . LEU A 1 71 ? 9.190 -2.885 -11.650 1.00 87.19 71 LEU A O 1
ATOM 549 N N . ALA A 1 72 ? 7.902 -4.036 -13.100 1.00 87.62 72 ALA A N 1
ATOM 550 C CA . ALA A 1 72 ? 8.997 -4.510 -13.932 1.00 87.62 72 ALA A CA 1
ATOM 551 C C . ALA A 1 72 ? 9.620 -3.363 -14.741 1.00 87.62 72 ALA A C 1
ATOM 553 O O . ALA A 1 72 ? 10.841 -3.314 -14.877 1.00 87.62 72 ALA A O 1
ATOM 554 N N . GLU A 1 73 ? 8.810 -2.427 -15.233 1.00 88.75 73 GLU A N 1
ATOM 555 C CA . GLU A 1 73 ? 9.282 -1.223 -15.920 1.00 88.75 73 GLU A CA 1
ATOM 556 C C . GLU A 1 73 ? 10.030 -0.275 -14.973 1.00 88.75 73 GLU A C 1
ATOM 558 O O . GLU A 1 73 ? 11.090 0.238 -15.333 1.00 88.75 73 GLU A O 1
ATOM 563 N N . ALA A 1 74 ? 9.528 -0.087 -13.749 1.00 87.06 74 ALA A N 1
ATOM 564 C CA . ALA A 1 74 ? 10.124 0.812 -12.769 1.00 87.06 74 ALA A CA 1
ATOM 565 C C . ALA A 1 74 ? 11.422 0.258 -12.164 1.00 87.06 74 ALA A C 1
ATOM 567 O O . ALA A 1 74 ? 12.398 0.995 -12.053 1.00 87.06 74 ALA A O 1
ATOM 568 N N . TYR A 1 75 ? 11.471 -1.018 -11.768 1.00 82.62 75 TYR A N 1
ATOM 569 C CA . TYR A 1 75 ? 12.585 -1.569 -10.974 1.00 82.62 75 TYR A CA 1
ATOM 570 C C . TYR A 1 75 ? 13.325 -2.743 -11.639 1.00 82.62 75 TYR A C 1
ATOM 572 O O . TYR A 1 75 ? 14.322 -3.233 -11.101 1.00 82.62 75 TYR A O 1
ATOM 580 N N . GLY A 1 76 ? 12.890 -3.184 -12.823 1.00 77.56 76 GLY A N 1
ATOM 581 C CA . GLY A 1 76 ? 13.433 -4.356 -13.513 1.00 77.56 76 GLY A CA 1
ATOM 582 C C . GLY A 1 76 ? 12.950 -5.690 -12.925 1.00 77.56 76 GLY A C 1
ATOM 583 O O . GLY A 1 76 ? 12.302 -5.756 -11.884 1.00 77.56 76 GLY A O 1
ATOM 584 N N . THR A 1 77 ? 13.307 -6.803 -13.572 1.00 65.00 77 THR A N 1
ATOM 585 C CA . THR A 1 77 ? 12.850 -8.173 -13.229 1.00 65.00 77 THR A CA 1
ATOM 586 C C . THR A 1 77 ? 13.395 -8.723 -11.895 1.00 65.00 77 THR A C 1
ATOM 588 O O . THR A 1 77 ? 13.183 -9.887 -11.566 1.00 65.00 77 THR A O 1
ATOM 591 N N . THR A 1 78 ? 14.115 -7.913 -11.117 1.00 54.84 78 THR A N 1
ATOM 592 C CA . THR A 1 78 ? 14.679 -8.304 -9.813 1.00 54.84 78 THR A CA 1
ATOM 593 C C . THR A 1 78 ? 13.665 -8.155 -8.670 1.00 54.84 78 THR A C 1
ATOM 595 O O . THR A 1 78 ? 13.892 -8.674 -7.580 1.00 54.84 78 THR A O 1
ATOM 598 N N . GLY A 1 79 ? 12.524 -7.500 -8.904 1.00 50.53 79 GLY A N 1
ATOM 599 C CA . GLY A 1 79 ? 11.410 -7.457 -7.958 1.00 50.53 79 GLY A CA 1
ATOM 600 C C . GLY A 1 79 ? 10.596 -8.748 -7.999 1.00 50.53 79 GLY A C 1
ATOM 601 O O . GLY A 1 79 ? 9.525 -8.783 -8.597 1.00 50.53 79 GLY A O 1
ATOM 602 N N . GLN A 1 80 ? 11.089 -9.834 -7.397 1.00 46.81 80 GLN A N 1
ATOM 603 C CA . GLN A 1 80 ? 10.199 -10.952 -7.087 1.00 46.81 80 GLN A CA 1
ATOM 604 C C . GLN A 1 80 ? 9.184 -10.473 -6.048 1.00 46.81 80 GLN A C 1
ATOM 606 O O . GLN A 1 80 ? 9.551 -10.173 -4.915 1.00 46.81 80 GLN A O 1
ATOM 611 N N . VAL A 1 81 ? 7.909 -10.422 -6.436 1.00 53.06 81 VAL A N 1
ATOM 612 C CA . VAL A 1 81 ? 6.788 -10.341 -5.496 1.00 53.06 81 VAL A CA 1
ATOM 613 C C . VAL A 1 81 ? 6.810 -11.632 -4.681 1.00 53.06 81 VAL A C 1
ATOM 615 O O . VAL A 1 81 ? 6.373 -12.690 -5.136 1.00 53.06 81 VAL A O 1
ATOM 618 N N . VAL A 1 82 ? 7.411 -11.577 -3.495 1.00 51.84 82 VAL A N 1
ATOM 619 C CA . VAL A 1 82 ? 7.386 -12.691 -2.551 1.00 51.84 82 VAL A CA 1
ATOM 620 C C . VAL A 1 82 ? 6.076 -12.587 -1.785 1.00 51.84 82 VAL A C 1
ATOM 622 O O . VAL A 1 82 ? 5.971 -11.851 -0.811 1.00 51.84 82 VAL A O 1
ATOM 625 N N . HIS A 1 83 ? 5.062 -13.329 -2.229 1.00 42.69 83 HIS A N 1
ATOM 626 C CA . HIS A 1 83 ? 3.863 -13.544 -1.425 1.00 42.69 83 HIS A CA 1
ATOM 627 C C . HIS A 1 83 ? 4.249 -14.296 -0.144 1.00 42.69 83 HIS A C 1
ATOM 629 O O . HIS A 1 83 ? 4.498 -15.504 -0.170 1.00 42.69 83 HIS A O 1
ATOM 635 N N . HIS A 1 84 ? 4.290 -13.592 0.984 1.00 39.84 84 HIS A N 1
ATOM 636 C CA . HIS A 1 84 ? 4.361 -14.214 2.298 1.00 39.84 84 HIS A CA 1
ATOM 637 C C . HIS A 1 84 ? 2.949 -14.629 2.727 1.00 39.84 84 HIS A C 1
ATOM 639 O O . HIS A 1 84 ? 2.162 -13.807 3.172 1.00 39.84 84 HIS A O 1
ATOM 645 N N . HIS A 1 85 ? 2.625 -15.918 2.591 1.00 37.53 85 HIS A N 1
ATOM 646 C CA . HIS A 1 85 ? 1.517 -16.512 3.341 1.00 37.53 85 HIS A CA 1
ATOM 647 C C . HIS A 1 85 ? 1.972 -16.733 4.788 1.00 37.53 85 HIS A C 1
ATOM 649 O O . HIS A 1 85 ? 2.826 -17.594 5.029 1.00 37.53 85 HIS A O 1
ATOM 655 N N . HIS A 1 86 ? 1.389 -15.999 5.733 1.00 37.66 86 HIS A N 1
ATOM 656 C CA . HIS A 1 86 ? 1.326 -16.405 7.134 1.00 37.66 86 HIS A CA 1
ATOM 657 C C . HIS A 1 86 ? -0.036 -16.043 7.724 1.00 37.66 86 HIS A C 1
ATOM 659 O O . HIS A 1 86 ? -0.489 -14.908 7.475 1.00 37.66 86 HIS A O 1
#

Radius of gyration: 13.42 Å; chains: 1; bounding box: 28×28×32 Å